Protein AF-A0A644X862-F1 (afdb_monomer_lite)

Secondary structure (DSSP, 8-state):
--HHHHHHHHS-HHHHHHHHHHTT-EEEEEE-GGGGT-HHHHHHHHHHHHHHHHTT-EEEEEE--HHHHHHHHHHTT----EETTEEPB-HHHHHHHHHHHHHHHHHHHHHHHHTT--EEEEESSGGG-EEEEEEEETTEEEEEEEEEEEE--HHHHHHHHTTPEEEEES--B-S--

Radius of gyration: 19.18 Å; chains: 1; bounding box: 36×29×63 Å

Structure (mmCIF, N/CA/C/O backbone):
data_AF-A0A644X862-F1
#
_entry.id   AF-A0A644X862-F1
#
loop_
_atom_site.group_PDB
_atom_site.id
_atom_site.type_symbol
_atom_site.label_atom_id
_atom_site.label_alt_id
_atom_site.label_comp_id
_atom_site.label_asym_id
_atom_site.label_entity_id
_atom_site.label_seq_id
_atom_site.pdbx_PDB_ins_code
_atom_site.Cartn_x
_atom_site.Cartn_y
_atom_site.Cartn_z
_atom_site.occupancy
_atom_site.B_iso_or_equiv
_atom_site.auth_seq_id
_atom_site.auth_comp_id
_atom_site.auth_asym_id
_atom_site.auth_atom_id
_atom_site.pdbx_PDB_model_num
ATOM 1 N N . MET A 1 1 ? -17.108 1.855 41.229 1.00 52.59 1 MET A N 1
ATOM 2 C CA . MET A 1 1 ? -16.069 2.720 40.635 1.00 52.59 1 MET A CA 1
ATOM 3 C C . MET A 1 1 ? -16.439 2.876 39.173 1.00 52.59 1 MET A C 1
ATOM 5 O O . MET A 1 1 ? -16.483 1.868 38.479 1.00 52.59 1 MET A O 1
ATOM 9 N N . GLU A 1 2 ? -16.866 4.067 38.755 1.00 59.41 2 GLU A N 1
ATOM 10 C CA . GLU A 1 2 ? -17.296 4.316 37.372 1.00 59.41 2 GLU A CA 1
ATOM 11 C C . GLU A 1 2 ? -16.122 4.103 36.409 1.00 59.41 2 GLU A C 1
ATOM 13 O O . GLU A 1 2 ? -14.985 4.449 36.725 1.00 59.41 2 GLU A O 1
ATOM 18 N N . ILE A 1 3 ? -16.388 3.515 35.242 1.00 59.09 3 ILE A N 1
ATOM 19 C CA . ILE A 1 3 ? -15.379 3.180 34.220 1.00 59.09 3 ILE A CA 1
ATOM 20 C C . ILE A 1 3 ? -14.524 4.406 33.845 1.00 59.09 3 ILE A C 1
ATOM 22 O O . ILE A 1 3 ? -13.320 4.280 33.632 1.00 59.09 3 ILE A O 1
ATOM 26 N N . GLU A 1 4 ? -15.109 5.606 33.866 1.00 57.56 4 GLU A N 1
ATOM 27 C CA . GLU A 1 4 ? -14.401 6.870 33.629 1.00 57.56 4 GLU A CA 1
ATOM 28 C C . GLU A 1 4 ? -13.305 7.163 34.665 1.00 57.56 4 GLU A C 1
ATOM 30 O O . GLU A 1 4 ? -12.238 7.665 34.312 1.00 57.56 4 GLU A O 1
ATOM 35 N N . SER A 1 5 ? -13.514 6.797 35.933 1.00 54.78 5 SER A N 1
ATOM 36 C CA . SER A 1 5 ? -12.516 6.974 36.996 1.00 54.78 5 SER A CA 1
ATOM 37 C C . SER A 1 5 ? -11.288 6.086 36.788 1.00 54.78 5 SER A C 1
ATOM 39 O O . SER A 1 5 ? -10.184 6.498 37.136 1.00 54.78 5 SER A O 1
ATOM 41 N N . LEU A 1 6 ? -11.471 4.884 36.236 1.00 59.69 6 LEU A N 1
ATOM 42 C CA . LEU A 1 6 ? -10.377 3.958 35.926 1.00 59.69 6 LEU A CA 1
ATOM 43 C C . LEU A 1 6 ? -9.596 4.414 34.687 1.00 59.69 6 LEU A C 1
ATOM 45 O O . LEU A 1 6 ? -8.369 4.366 34.677 1.00 59.69 6 LEU A O 1
ATOM 49 N N . ILE A 1 7 ? -10.303 4.911 33.670 1.00 61.19 7 ILE A N 1
ATOM 50 C CA . ILE A 1 7 ? -9.710 5.440 32.435 1.00 61.19 7 ILE A CA 1
ATOM 51 C C . ILE A 1 7 ? -8.847 6.680 32.723 1.00 61.19 7 ILE A C 1
ATOM 53 O O . ILE A 1 7 ? -7.714 6.757 32.249 1.00 61.19 7 ILE A O 1
ATOM 57 N N . ASN A 1 8 ? -9.334 7.601 33.560 1.00 59.03 8 ASN A N 1
ATOM 58 C CA . ASN A 1 8 ? -8.594 8.808 33.951 1.00 59.03 8 ASN A CA 1
ATOM 59 C C . ASN A 1 8 ? -7.368 8.525 34.840 1.00 59.03 8 ASN A C 1
ATOM 61 O O . ASN A 1 8 ? -6.465 9.352 34.904 1.00 59.03 8 ASN A O 1
ATOM 65 N N . GLN A 1 9 ? -7.322 7.384 35.537 1.00 65.56 9 GLN A N 1
ATOM 66 C CA . GLN A 1 9 ? -6.134 6.963 36.294 1.00 65.56 9 GLN A CA 1
ATOM 67 C C . GLN A 1 9 ? -5.075 6.284 35.415 1.00 65.56 9 GLN A C 1
ATOM 69 O O . GLN A 1 9 ? -3.903 6.277 35.784 1.00 65.56 9 GLN A O 1
ATOM 74 N N . ALA A 1 10 ? -5.473 5.704 34.280 1.00 73.19 10 ALA A N 1
ATOM 75 C CA . ALA A 1 10 ? -4.595 4.915 33.418 1.00 73.19 10 ALA A CA 1
ATOM 76 C C . ALA A 1 10 ? -3.972 5.709 32.255 1.00 73.19 10 ALA A C 1
ATOM 78 O O . ALA A 1 10 ? -2.943 5.288 31.732 1.00 73.19 10 ALA A O 1
ATOM 79 N N . MET A 1 11 ? -4.571 6.834 31.849 1.00 76.44 11 MET A N 1
ATOM 80 C CA . MET A 1 11 ? -4.105 7.661 30.729 1.00 76.44 11 MET A CA 1
ATOM 81 C C . MET A 1 11 ? -3.933 9.123 31.132 1.00 76.44 11 MET A C 1
ATOM 83 O O . MET A 1 11 ? -4.691 9.663 31.942 1.00 76.44 11 MET A O 1
ATOM 87 N N . LYS A 1 12 ? -2.944 9.786 30.531 1.00 85.19 12 LYS A N 1
ATOM 88 C CA . LYS A 1 12 ? -2.707 11.217 30.740 1.00 85.19 12 LYS A CA 1
ATOM 89 C C . LYS A 1 12 ? -3.850 12.034 30.116 1.00 85.19 12 LYS A C 1
ATOM 91 O O . LYS A 1 12 ? -4.379 11.645 29.074 1.00 85.19 12 LYS A O 1
ATOM 96 N N . PRO A 1 13 ? -4.200 13.209 30.676 1.00 83.81 13 PRO A N 1
ATOM 97 C CA . PRO A 1 13 ? -5.245 14.072 30.115 1.00 83.81 13 PRO A CA 1
ATOM 98 C C . PRO A 1 13 ? -5.043 14.412 28.630 1.00 83.81 13 PRO A C 1
ATOM 100 O O . PRO A 1 13 ? -6.004 14.464 27.868 1.00 83.81 13 PRO A O 1
ATOM 103 N N . GLU A 1 14 ? -3.788 14.591 28.214 1.00 82.75 14 GLU A N 1
ATOM 104 C CA . GLU A 1 14 ? -3.389 14.864 26.827 1.00 82.75 14 GLU A CA 1
ATOM 105 C C . GLU A 1 14 ? -3.722 13.694 25.881 1.00 82.75 14 GLU A C 1
ATOM 107 O O . GLU A 1 14 ? -4.211 13.910 24.774 1.00 82.75 14 GLU A O 1
ATOM 112 N N . GLU A 1 15 ? -3.533 12.450 26.333 1.00 82.56 15 GLU A N 1
ATOM 113 C CA . GLU A 1 15 ? -3.845 11.231 25.571 1.00 82.56 15 GLU A CA 1
ATOM 114 C C . GLU 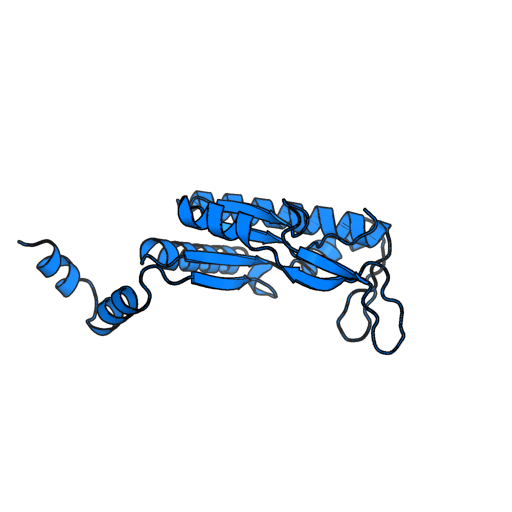A 1 15 ? -5.363 11.062 25.418 1.00 82.56 15 GLU A C 1
ATOM 116 O O . GLU A 1 15 ? -5.857 10.764 24.329 1.00 82.56 15 GLU A O 1
ATOM 121 N N . LEU A 1 16 ? -6.126 11.336 26.485 1.00 82.00 16 LEU A N 1
ATOM 122 C CA . LEU A 1 16 ? -7.591 11.339 26.432 1.00 82.00 16 LEU A CA 1
ATOM 123 C C . LEU A 1 16 ? -8.128 12.389 25.458 1.00 82.00 16 LEU A C 1
ATOM 125 O O . LEU A 1 16 ? -9.084 12.127 24.724 1.00 82.00 16 LEU A O 1
ATOM 129 N N . GLN A 1 17 ? -7.535 13.584 25.475 1.00 86.50 17 GLN A N 1
ATOM 130 C CA . GLN A 1 17 ? -7.926 14.670 24.586 1.00 86.50 17 GLN A CA 1
ATOM 131 C C . GLN A 1 17 ? -7.640 14.308 23.127 1.00 86.50 17 GLN A C 1
ATOM 133 O O . GLN A 1 17 ? -8.514 14.495 22.281 1.00 86.50 17 GLN A O 1
ATOM 138 N N . PHE A 1 18 ? -6.474 13.717 22.850 1.00 84.56 18 PHE A N 1
ATOM 139 C CA . PHE A 1 18 ? -6.129 13.214 21.522 1.00 84.56 18 PHE A CA 1
ATOM 140 C C . PHE A 1 18 ? -7.147 12.177 21.027 1.00 84.56 18 PHE A C 1
ATOM 142 O O . PHE A 1 18 ? -7.688 12.315 19.931 1.00 84.56 18 PHE A O 1
ATOM 149 N N . ILE A 1 19 ? -7.475 11.168 21.843 1.00 84.94 19 ILE A N 1
ATOM 150 C CA . ILE A 1 19 ? -8.454 10.134 21.465 1.00 84.94 19 ILE A CA 1
ATOM 151 C C . ILE A 1 19 ? -9.808 10.766 21.120 1.00 84.94 19 ILE A C 1
ATOM 153 O O . ILE A 1 19 ? -10.399 10.422 20.099 1.00 84.94 19 ILE A O 1
ATOM 157 N N . LYS A 1 20 ? -10.285 11.721 21.929 1.00 85.94 20 LYS A N 1
ATOM 158 C CA . LYS A 1 20 ? -11.552 12.426 21.672 1.00 85.94 20 LYS A CA 1
ATOM 159 C C . LYS A 1 20 ? -11.512 13.257 20.389 1.00 85.94 20 LYS A C 1
ATOM 161 O O . LYS A 1 20 ? -12.480 13.249 19.634 1.00 85.94 20 LYS A O 1
ATOM 166 N N . GLU A 1 21 ? -10.415 13.966 20.137 1.00 91.00 21 GLU A N 1
ATOM 167 C CA . GLU A 1 21 ? -10.253 14.824 18.957 1.00 91.00 21 GLU A CA 1
ATOM 168 C C . GLU A 1 21 ? -10.230 14.016 17.651 1.00 91.00 21 GLU A C 1
ATOM 170 O O . GLU A 1 21 ? -10.852 14.406 16.655 1.00 91.00 21 GLU A O 1
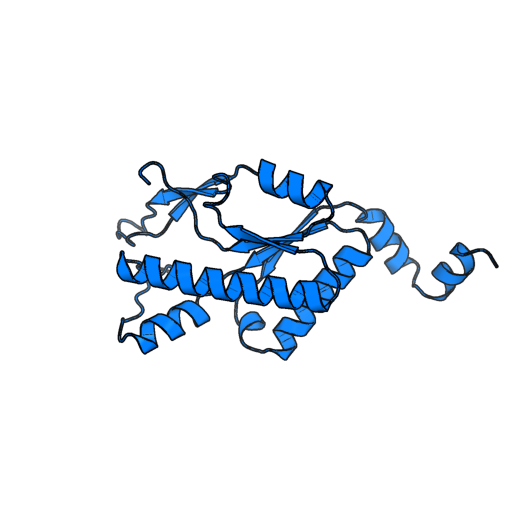ATOM 175 N N . TYR A 1 22 ? -9.544 12.870 17.663 1.00 91.19 22 TYR A N 1
ATOM 176 C CA . TYR A 1 22 ? -9.326 12.049 16.471 1.00 91.19 22 TYR A CA 1
ATOM 177 C C . TYR A 1 22 ? -10.296 10.874 16.331 1.00 91.19 22 TYR A C 1
ATOM 179 O O . TYR A 1 22 ? -10.232 10.138 15.343 1.00 91.19 22 TYR A O 1
ATOM 187 N N . GLN A 1 23 ? -11.248 10.723 17.251 1.00 91.44 23 GLN A N 1
ATOM 188 C CA . GLN A 1 23 ? -12.261 9.680 17.168 1.00 91.44 23 GLN A CA 1
ATOM 189 C C . GLN A 1 23 ? -12.994 9.727 15.816 1.00 91.44 23 GLN A C 1
ATOM 191 O O . GLN A 1 23 ? -13.438 10.779 15.349 1.00 91.44 23 GLN A O 1
ATOM 196 N N . ASN A 1 24 ? -13.127 8.568 15.170 1.00 93.25 24 ASN A N 1
ATOM 197 C CA . ASN A 1 24 ? -13.724 8.372 13.846 1.00 93.25 24 ASN A CA 1
ATOM 198 C C . ASN A 1 24 ? -13.030 9.095 12.677 1.00 93.25 24 ASN A C 1
ATOM 200 O O . ASN A 1 24 ? -13.526 9.013 11.548 1.00 93.25 24 ASN A O 1
ATOM 204 N N . LYS A 1 25 ? -11.896 9.776 12.893 1.00 96.94 25 LYS A N 1
ATOM 205 C CA . LYS A 1 25 ? -11.134 10.410 11.810 1.00 96.94 25 LYS A CA 1
ATOM 206 C C . LYS A 1 25 ? -10.425 9.355 10.965 1.00 96.94 25 LYS A C 1
ATOM 208 O O . LYS A 1 25 ? -9.920 8.354 11.474 1.00 96.94 25 LYS A O 1
ATOM 213 N N . ILE A 1 26 ? -10.384 9.600 9.659 1.00 98.06 26 ILE A N 1
ATOM 214 C CA . ILE A 1 26 ? -9.649 8.773 8.701 1.00 98.06 26 ILE A CA 1
ATOM 215 C C . ILE A 1 26 ? -8.187 9.214 8.690 1.00 98.06 26 ILE A C 1
ATOM 217 O O . ILE A 1 26 ? -7.903 10.407 8.601 1.00 98.06 26 ILE A O 1
ATOM 221 N N . VAL A 1 27 ? -7.272 8.246 8.738 1.00 97.31 27 VAL A N 1
ATOM 222 C CA . VAL A 1 27 ? -5.827 8.484 8.621 1.00 97.31 27 VAL A CA 1
ATOM 223 C C . VAL A 1 27 ? -5.278 7.615 7.501 1.00 97.31 27 VAL A C 1
ATOM 225 O O . VAL A 1 27 ? -5.382 6.393 7.555 1.00 97.31 27 VAL A O 1
ATOM 228 N N . VAL A 1 28 ? -4.683 8.236 6.483 1.00 97.75 28 VAL A N 1
ATOM 229 C CA . VAL A 1 28 ? -4.052 7.519 5.367 1.00 97.75 28 VAL A CA 1
ATOM 230 C C . VAL A 1 28 ? -2.551 7.428 5.617 1.00 97.75 28 VAL A C 1
ATOM 232 O O . VAL A 1 28 ? -1.852 8.439 5.626 1.00 97.75 28 VAL A O 1
ATOM 235 N N . VAL A 1 29 ? -2.045 6.211 5.802 1.00 96.88 29 VAL A N 1
ATOM 236 C CA . VAL A 1 29 ? -0.642 5.939 6.119 1.00 96.88 29 VAL A CA 1
ATOM 237 C C . VAL A 1 29 ? 0.068 5.392 4.888 1.00 96.88 29 VAL A C 1
ATOM 239 O O . VAL A 1 29 ? -0.185 4.268 4.447 1.00 96.88 29 VAL A O 1
ATOM 242 N N . LYS A 1 30 ? 1.010 6.165 4.337 1.00 95.44 30 LYS A N 1
ATOM 243 C CA . LYS A 1 30 ? 1.923 5.666 3.305 1.00 95.44 30 LYS A CA 1
ATOM 244 C C . LYS A 1 30 ? 3.016 4.825 3.961 1.00 95.44 30 LYS A C 1
ATOM 246 O O . LYS A 1 30 ? 4.029 5.347 4.413 1.00 95.44 30 LYS A O 1
ATOM 251 N N . TYR A 1 31 ? 2.851 3.510 3.945 1.00 92.94 31 TYR A N 1
ATOM 252 C CA . TYR A 1 31 ? 3.860 2.589 4.456 1.00 92.94 31 TYR A CA 1
ATOM 253 C C . TYR A 1 31 ? 4.885 2.256 3.357 1.00 92.94 31 TYR A C 1
ATOM 255 O O . TYR A 1 31 ? 4.516 1.948 2.220 1.00 92.94 31 TYR A O 1
ATOM 263 N N . GLY A 1 32 ? 6.188 2.370 3.622 1.00 88.00 32 GLY A N 1
ATOM 264 C CA . GLY A 1 32 ? 7.219 2.197 2.592 1.00 88.00 32 GLY A CA 1
ATOM 265 C C . GLY A 1 32 ? 8.655 2.272 3.109 1.00 88.00 32 GLY A C 1
ATOM 266 O O . GLY A 1 32 ? 8.896 2.479 4.292 1.00 88.00 32 GLY A O 1
ATOM 267 N N . GLY A 1 33 ? 9.619 2.138 2.195 1.00 81.00 33 GLY A N 1
ATOM 268 C CA . GLY A 1 33 ? 11.038 2.372 2.479 1.00 81.00 33 GLY A CA 1
ATOM 269 C C . GLY A 1 33 ? 11.722 1.258 3.278 1.00 81.00 33 GLY A C 1
ATOM 270 O O . GLY A 1 33 ? 11.399 0.078 3.140 1.00 81.00 33 GLY A O 1
ATOM 271 N N . SER A 1 34 ? 12.719 1.633 4.086 1.00 72.06 34 SER A N 1
ATOM 272 C CA . SER A 1 34 ? 13.470 0.717 4.961 1.00 72.06 34 SER A CA 1
ATOM 273 C C . SER A 1 34 ? 12.584 0.010 5.986 1.00 72.06 34 SER A C 1
ATOM 275 O O . SER A 1 34 ? 12.871 -1.133 6.337 1.00 72.06 34 SER A O 1
ATOM 277 N N . ALA A 1 35 ? 11.476 0.637 6.383 1.00 72.31 35 ALA A N 1
ATOM 278 C CA . ALA A 1 35 ? 10.538 0.096 7.358 1.00 72.31 35 ALA A CA 1
ATOM 279 C C . ALA A 1 35 ? 9.841 -1.201 6.907 1.00 72.31 35 ALA A C 1
ATOM 281 O O . ALA A 1 35 ? 9.260 -1.891 7.735 1.00 72.31 35 ALA A O 1
ATOM 282 N N . MET A 1 36 ? 9.900 -1.549 5.615 1.00 77.00 36 MET A N 1
ATOM 283 C CA . MET A 1 36 ? 9.339 -2.797 5.073 1.00 77.00 36 MET A CA 1
ATOM 284 C C . MET A 1 36 ? 10.300 -3.983 5.073 1.00 77.00 36 MET A C 1
ATOM 286 O O . MET A 1 36 ? 9.864 -5.106 4.838 1.00 77.00 36 MET A O 1
ATOM 290 N N . THR A 1 37 ? 11.599 -3.748 5.268 1.00 73.50 37 THR A N 1
ATOM 291 C CA . THR A 1 37 ? 12.619 -4.806 5.150 1.00 73.50 37 THR A CA 1
ATOM 292 C C . THR A 1 37 ? 13.051 -5.428 6.457 1.00 73.50 37 THR A C 1
ATOM 294 O O . THR A 1 37 ? 13.638 -6.503 6.435 1.00 73.50 37 THR A O 1
ATOM 297 N N . ASP A 1 38 ? 12.800 -4.748 7.565 1.00 82.81 38 ASP A N 1
ATOM 298 C CA . ASP A 1 38 ? 13.089 -5.263 8.892 1.00 82.81 38 ASP A CA 1
ATOM 299 C C . ASP A 1 38 ? 11.782 -5.784 9.493 1.00 82.81 38 ASP A C 1
ATOM 301 O O . ASP A 1 38 ? 10.805 -5.039 9.595 1.00 82.81 38 ASP A O 1
ATOM 305 N N . GLU A 1 39 ? 11.744 -7.068 9.847 1.00 84.50 39 GLU A N 1
ATOM 306 C CA . GLU A 1 39 ? 10.535 -7.700 10.384 1.00 84.50 39 GLU A CA 1
ATOM 307 C C . GLU A 1 39 ? 10.111 -7.108 11.736 1.00 84.50 39 GLU A C 1
ATOM 309 O O . GLU A 1 39 ? 8.914 -7.019 12.007 1.00 84.50 39 GLU A O 1
ATOM 314 N N . ASN A 1 40 ? 11.053 -6.629 12.558 1.00 87.25 40 ASN A N 1
ATOM 315 C CA . ASN A 1 40 ? 10.718 -5.959 13.814 1.00 87.25 40 ASN A CA 1
ATOM 316 C C . ASN A 1 40 ? 10.089 -4.592 13.538 1.00 87.25 40 ASN A C 1
ATOM 31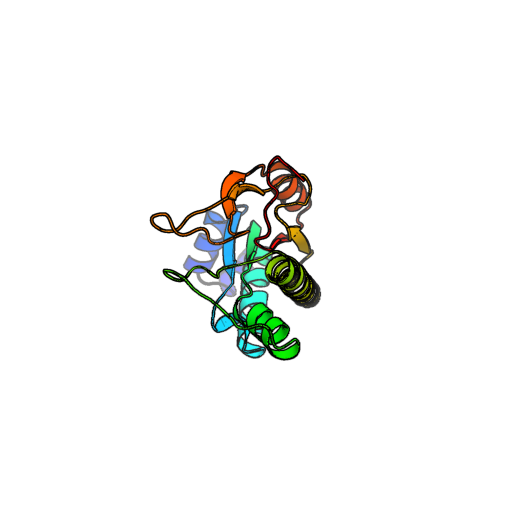8 O O . ASN A 1 40 ? 9.061 -4.261 14.125 1.00 87.25 40 ASN A O 1
ATOM 322 N N . ILE A 1 41 ? 10.648 -3.818 12.600 1.00 86.12 41 ILE A N 1
ATOM 323 C CA . ILE A 1 41 ? 10.057 -2.523 12.222 1.00 86.12 41 ILE A CA 1
ATOM 324 C C . ILE A 1 41 ? 8.671 -2.729 11.599 1.00 86.12 41 ILE A C 1
ATOM 326 O O . ILE A 1 41 ? 7.739 -1.997 11.927 1.00 86.12 41 ILE A O 1
ATOM 330 N N . LYS A 1 42 ? 8.506 -3.744 10.743 1.00 86.81 42 LYS A N 1
ATOM 331 C CA . LYS A 1 42 ? 7.208 -4.096 10.152 1.00 86.81 42 LYS A CA 1
ATOM 332 C C . LYS A 1 42 ? 6.177 -4.422 11.230 1.00 86.81 42 LYS A C 1
ATOM 334 O O . LYS A 1 42 ? 5.063 -3.903 11.176 1.00 86.81 42 LYS A O 1
ATOM 339 N N . LYS A 1 43 ? 6.559 -5.228 12.224 1.00 89.19 43 LYS A N 1
ATOM 340 C CA . LYS A 1 43 ? 5.701 -5.558 13.364 1.00 89.19 43 LYS A CA 1
ATOM 341 C C . LYS A 1 43 ? 5.300 -4.310 14.155 1.00 89.19 43 LYS A C 1
ATOM 343 O O . LYS A 1 43 ? 4.112 -4.135 14.398 1.00 89.19 43 LYS A O 1
ATOM 348 N N . ASN A 1 44 ? 6.251 -3.432 14.473 1.00 91.25 44 ASN A N 1
ATOM 349 C CA . ASN A 1 44 ? 5.981 -2.200 15.221 1.00 91.25 44 ASN A CA 1
ATOM 350 C C . ASN A 1 44 ? 4.998 -1.283 14.475 1.00 91.25 44 ASN A C 1
ATOM 352 O O . ASN A 1 44 ? 4.052 -0.784 15.068 1.00 91.25 44 ASN A O 1
ATOM 356 N N . VAL A 1 45 ? 5.158 -1.122 13.156 1.00 90.75 45 VAL A N 1
ATOM 357 C CA . VAL A 1 45 ? 4.235 -0.299 12.354 1.00 90.75 45 VAL A CA 1
ATOM 358 C C . VAL A 1 45 ? 2.814 -0.869 12.362 1.00 90.75 45 VAL A C 1
ATOM 360 O O . VAL A 1 45 ? 1.846 -0.116 12.435 1.00 90.75 45 VAL A O 1
ATOM 363 N N . VAL A 1 46 ? 2.663 -2.192 12.274 1.00 91.56 46 VAL A N 1
ATOM 364 C CA . VAL A 1 46 ? 1.339 -2.835 12.345 1.00 91.56 46 VAL A CA 1
ATOM 365 C C . VAL A 1 46 ? 0.745 -2.716 13.748 1.00 91.56 46 VAL A C 1
ATOM 367 O O . VAL A 1 46 ? -0.450 -2.456 13.878 1.00 91.56 46 VAL A O 1
ATOM 370 N N . GLU A 1 47 ? 1.564 -2.829 14.790 1.00 94.00 47 GLU A N 1
ATOM 371 C CA . GLU A 1 47 ? 1.135 -2.586 16.166 1.00 94.00 47 GLU A CA 1
ATOM 372 C C . GLU A 1 47 ? 0.614 -1.151 16.348 1.00 94.00 47 GLU A C 1
ATOM 374 O O . GLU A 1 47 ? -0.493 -0.971 16.858 1.00 94.00 47 GLU A O 1
ATOM 379 N N . ASP A 1 48 ? 1.317 -0.146 15.819 1.00 94.06 48 ASP A N 1
ATOM 380 C CA . ASP A 1 48 ? 0.871 1.252 15.832 1.00 94.06 48 ASP A CA 1
ATOM 381 C C . ASP A 1 48 ? -0.459 1.439 15.080 1.00 94.06 48 ASP A C 1
ATOM 383 O O . ASP A 1 48 ? -1.380 2.094 15.573 1.00 94.06 48 ASP A O 1
ATOM 387 N N . LEU A 1 49 ? -0.615 0.819 13.904 1.00 95.19 49 LEU A N 1
ATOM 388 C CA . LEU A 1 49 ? -1.873 0.849 13.145 1.00 95.19 49 LEU A CA 1
ATOM 389 C C . LEU A 1 49 ? -3.029 0.203 13.923 1.00 95.19 49 LEU A C 1
ATOM 391 O O . LEU A 1 49 ? -4.156 0.712 13.900 1.00 95.19 49 LEU A O 1
ATOM 395 N N . ALA A 1 50 ? -2.758 -0.892 14.635 1.00 94.25 50 ALA A N 1
ATOM 396 C CA . ALA A 1 50 ? -3.730 -1.542 15.503 1.00 94.25 50 ALA A CA 1
ATOM 397 C C . ALA A 1 50 ? -4.103 -0.666 16.705 1.00 94.25 50 ALA A C 1
ATOM 399 O O . ALA A 1 50 ? -5.274 -0.626 17.087 1.00 94.25 50 ALA A O 1
ATOM 400 N N . LEU A 1 51 ? -3.147 0.070 17.276 1.00 93.00 51 LEU A N 1
ATOM 401 C CA . LEU A 1 51 ? -3.406 1.036 18.344 1.00 93.00 51 LEU A CA 1
ATOM 402 C C . LEU A 1 51 ? -4.280 2.195 17.853 1.00 93.00 51 LEU A C 1
ATOM 404 O O . LEU A 1 51 ? -5.273 2.505 18.508 1.00 93.00 51 LEU A O 1
ATOM 408 N N . LEU A 1 52 ? -3.997 2.766 16.676 1.00 93.44 52 LEU A N 1
ATOM 409 C CA . LEU A 1 52 ? -4.841 3.808 16.072 1.00 93.44 52 LEU A CA 1
ATOM 410 C C . LEU A 1 52 ? -6.281 3.319 15.876 1.00 93.44 52 LEU A C 1
ATOM 412 O O . LEU A 1 52 ? -7.234 4.016 16.224 1.00 93.44 52 LEU A O 1
ATOM 416 N N . LYS A 1 53 ? -6.443 2.094 15.364 1.00 94.00 53 LYS A N 1
ATOM 417 C CA . LYS A 1 53 ? -7.757 1.466 15.199 1.00 94.00 53 LYS A CA 1
ATOM 418 C C . LYS A 1 53 ? -8.485 1.307 16.538 1.00 94.00 53 LYS A C 1
ATOM 420 O O . LYS A 1 53 ? -9.649 1.684 16.646 1.00 94.00 53 LYS A O 1
ATOM 425 N N . LYS A 1 54 ? -7.802 0.794 17.569 1.00 90.50 54 LYS A N 1
ATOM 426 C CA . LYS A 1 54 ? -8.356 0.624 18.928 1.00 90.50 54 LYS A CA 1
ATOM 427 C C . LYS A 1 54 ? -8.694 1.957 19.600 1.00 90.50 54 LYS A C 1
ATOM 429 O O . LYS A 1 54 ? -9.659 2.019 20.354 1.00 90.50 54 LYS A O 1
ATOM 434 N N . ALA A 1 55 ? -7.954 3.018 19.287 1.00 90.25 55 ALA A N 1
ATOM 435 C CA . ALA A 1 55 ? -8.238 4.386 19.715 1.00 90.25 55 ALA A CA 1
ATOM 436 C C . ALA A 1 55 ? -9.437 5.022 18.976 1.00 90.25 55 ALA A C 1
ATOM 438 O O . ALA A 1 55 ? -9.798 6.163 19.250 1.00 90.25 55 ALA A O 1
ATOM 439 N N . GLY A 1 56 ? -10.076 4.299 18.049 1.00 91.56 56 GLY A N 1
ATOM 440 C CA . GLY A 1 56 ? -11.269 4.750 17.335 1.00 91.56 56 GLY A CA 1
ATOM 441 C C . GLY A 1 56 ? -10.985 5.512 16.042 1.00 91.56 56 GLY A C 1
ATOM 442 O O . GLY A 1 56 ? -11.920 6.054 15.451 1.00 91.56 56 GLY A O 1
ATOM 443 N N . LEU A 1 57 ? -9.731 5.563 15.580 1.00 96.25 57 LEU A N 1
ATOM 444 C CA . LEU A 1 57 ? -9.398 6.099 14.262 1.00 96.25 57 LEU A CA 1
ATOM 445 C C . LEU A 1 57 ? -9.686 5.061 13.169 1.00 96.25 57 LEU A C 1
ATOM 447 O O . LEU A 1 57 ? -9.808 3.857 13.408 1.00 96.25 57 LEU A O 1
ATOM 451 N N . LYS A 1 58 ? -9.765 5.540 11.928 1.00 97.69 58 LYS A N 1
ATOM 452 C CA . LYS A 1 58 ? -10.036 4.738 10.732 1.00 97.69 58 LYS A CA 1
ATOM 453 C C . LYS A 1 58 ? -8.802 4.719 9.821 1.00 97.69 58 LYS A C 1
ATOM 455 O O . LYS A 1 58 ? -8.738 5.510 8.876 1.00 97.69 58 LYS A O 1
ATOM 460 N N . PRO A 1 59 ? -7.790 3.879 10.112 1.00 97.75 59 PRO A N 1
ATOM 461 C CA . PRO A 1 59 ? -6.585 3.825 9.300 1.00 97.75 59 PRO A CA 1
ATOM 462 C C . PRO A 1 59 ? -6.866 3.211 7.922 1.00 97.75 59 PRO A C 1
ATOM 464 O O . PRO A 1 59 ? -7.593 2.223 7.803 1.00 97.75 59 PRO A O 1
ATOM 467 N N . ILE A 1 60 ? -6.235 3.784 6.900 1.00 98.56 60 ILE A N 1
ATOM 468 C CA . ILE A 1 60 ? -6.056 3.227 5.556 1.00 98.56 60 ILE A CA 1
ATOM 469 C C . ILE A 1 60 ? -4.550 3.108 5.330 1.00 98.56 60 ILE A C 1
ATOM 471 O O . ILE A 1 60 ? -3.815 4.068 5.559 1.00 98.56 60 ILE A O 1
ATOM 475 N N . VAL A 1 61 ? -4.079 1.965 4.842 1.00 98.12 61 VAL A N 1
ATOM 476 C CA . VAL A 1 61 ? -2.652 1.746 4.571 1.00 98.12 61 VAL A CA 1
ATOM 477 C C . VAL A 1 61 ? -2.416 1.756 3.067 1.00 98.12 61 VAL A C 1
ATOM 479 O O . VAL A 1 61 ? -3.038 0.990 2.347 1.00 98.12 61 VAL A O 1
ATOM 482 N N . VAL A 1 62 ? -1.483 2.575 2.580 1.00 97.94 62 VAL A N 1
ATOM 483 C CA . VAL A 1 62 ? -1.026 2.559 1.180 1.00 97.94 62 VAL A CA 1
ATOM 484 C C . VAL A 1 62 ? 0.432 2.128 1.149 1.00 97.94 62 VAL A C 1
ATOM 486 O O . VAL A 1 62 ? 1.330 2.872 1.558 1.00 97.94 62 VAL A O 1
ATOM 489 N N . HIS A 1 63 ? 0.711 0.930 0.651 1.00 96.31 63 HIS A N 1
ATOM 490 C CA . HIS A 1 63 ? 2.060 0.374 0.712 1.00 96.31 63 HIS A CA 1
ATOM 491 C C . HIS A 1 63 ? 2.843 0.593 -0.594 1.00 96.31 63 HIS A C 1
ATOM 493 O O . HIS A 1 63 ? 2.293 0.935 -1.633 1.00 96.31 63 HIS A O 1
ATOM 499 N N . GLY A 1 64 ? 4.173 0.554 -0.524 1.00 92.75 64 GLY A N 1
ATOM 500 C CA . GLY A 1 64 ? 5.046 0.429 -1.695 1.00 92.75 64 GLY A CA 1
ATOM 501 C C . GLY A 1 64 ? 5.583 -0.996 -1.786 1.00 92.75 64 GLY A C 1
ATOM 502 O O . GLY A 1 64 ? 5.056 -1.895 -1.145 1.00 92.75 64 GLY A O 1
ATOM 503 N N . GLY A 1 65 ? 6.665 -1.204 -2.528 1.00 92.44 65 GLY A N 1
ATOM 504 C CA . GLY A 1 65 ? 7.326 -2.513 -2.552 1.00 92.44 65 GLY A CA 1
ATOM 505 C C . GLY A 1 65 ? 8.591 -2.566 -3.393 1.00 92.44 65 GLY A C 1
ATOM 506 O O . GLY A 1 65 ? 8.978 -3.641 -3.827 1.00 92.44 65 GLY A O 1
ATOM 507 N N . GLY A 1 66 ? 9.252 -1.426 -3.637 1.00 92.31 66 GLY A N 1
ATOM 508 C CA . GLY A 1 66 ? 10.374 -1.340 -4.580 1.00 92.31 66 GLY A CA 1
ATOM 509 C C . GLY A 1 66 ? 11.482 -2.369 -4.331 1.00 92.31 66 GLY A C 1
ATOM 510 O O . GLY A 1 66 ? 11.994 -2.945 -5.285 1.00 92.31 66 GLY A O 1
ATOM 511 N N . LYS A 1 67 ? 11.798 -2.658 -3.062 1.00 90.69 67 LYS A N 1
ATOM 512 C CA . LYS A 1 67 ? 12.787 -3.681 -2.692 1.00 90.69 67 LYS A CA 1
ATOM 513 C C . LYS A 1 67 ? 12.316 -5.113 -2.986 1.00 90.69 67 LYS A C 1
ATOM 515 O O . LYS A 1 67 ? 13.118 -5.90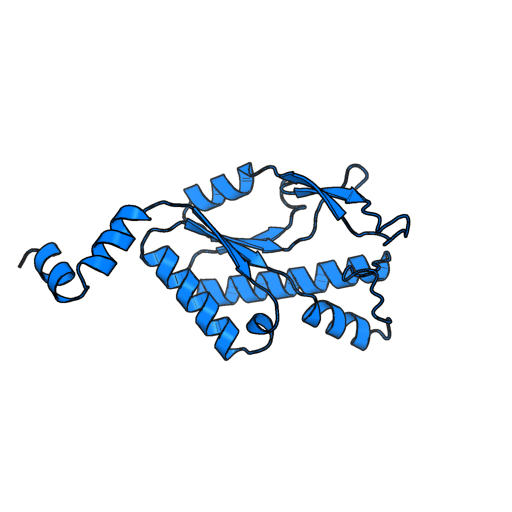9 -3.463 1.00 90.69 67 LYS A O 1
ATOM 520 N N . GLU A 1 68 ? 11.042 -5.430 -2.750 1.00 91.88 68 GLU A N 1
ATOM 521 C CA . GLU A 1 68 ? 10.480 -6.755 -3.066 1.00 91.88 68 GLU A CA 1
ATOM 522 C C . GLU A 1 68 ? 10.398 -6.953 -4.588 1.00 91.88 68 GLU A C 1
ATOM 524 O O . GLU A 1 68 ? 10.781 -8.006 -5.087 1.00 91.88 68 GLU A O 1
ATOM 529 N N . ILE A 1 69 ? 10.029 -5.909 -5.341 1.00 94.81 69 ILE A N 1
ATOM 530 C CA . ILE A 1 69 ? 10.065 -5.921 -6.813 1.00 94.81 69 ILE A CA 1
ATOM 531 C C . ILE A 1 69 ? 11.497 -6.184 -7.309 1.00 94.81 69 ILE A C 1
ATOM 533 O O . ILE A 1 69 ? 11.715 -7.103 -8.094 1.00 94.81 69 ILE A O 1
ATOM 537 N N . ASN A 1 70 ? 12.493 -5.441 -6.803 1.00 93.62 70 ASN A N 1
ATOM 538 C CA . ASN A 1 70 ? 13.900 -5.627 -7.186 1.00 93.62 70 ASN A CA 1
ATOM 539 C C . ASN A 1 70 ? 14.392 -7.058 -6.921 1.00 93.62 70 ASN A C 1
ATOM 541 O O . ASN A 1 70 ? 15.138 -7.611 -7.727 1.00 93.62 70 ASN A O 1
ATOM 545 N N . LYS A 1 71 ? 13.980 -7.654 -5.795 1.00 93.31 71 LYS A N 1
ATOM 546 C CA . LYS A 1 71 ? 14.329 -9.029 -5.420 1.00 93.31 71 LYS A CA 1
ATOM 547 C C . LYS A 1 71 ? 13.779 -10.044 -6.422 1.00 93.31 71 LYS A C 1
ATOM 549 O O . LYS A 1 71 ? 14.500 -10.969 -6.786 1.00 93.31 71 LYS A O 1
ATOM 554 N N . TRP A 1 72 ? 12.536 -9.881 -6.875 1.00 95.38 72 TRP A N 1
ATOM 555 C CA . TRP A 1 72 ? 11.944 -10.769 -7.880 1.00 95.38 72 TRP A CA 1
ATOM 556 C C . TRP A 1 72 ? 12.553 -10.579 -9.269 1.00 95.38 72 TRP A C 1
ATOM 558 O O . TRP A 1 72 ? 12.924 -11.571 -9.890 1.00 95.38 72 TRP A O 1
ATOM 568 N N . LEU A 1 73 ? 12.759 -9.334 -9.709 1.00 95.31 73 LEU A N 1
ATOM 569 C CA . LEU A 1 73 ? 13.432 -9.044 -10.982 1.00 95.31 73 LEU A CA 1
ATOM 570 C C . LEU A 1 73 ? 14.845 -9.643 -11.017 1.00 95.31 73 LEU A C 1
ATOM 572 O O . LEU A 1 73 ? 15.200 -10.343 -11.961 1.00 95.31 73 LEU A O 1
ATOM 576 N N . SER A 1 74 ? 15.619 -9.468 -9.939 1.00 95.00 74 SER A N 1
ATOM 577 C CA . SER A 1 74 ? 16.972 -10.026 -9.831 1.00 95.00 74 SER A CA 1
ATOM 578 C C . SER A 1 74 ? 16.992 -11.557 -9.875 1.00 95.00 74 SER A C 1
ATOM 580 O O . SER A 1 74 ? 17.884 -12.123 -10.502 1.00 95.00 74 SER A O 1
ATOM 582 N N . ARG A 1 75 ? 16.011 -12.234 -9.260 1.00 94.94 75 ARG A N 1
ATOM 583 C CA . ARG A 1 75 ? 15.881 -13.703 -9.328 1.00 94.94 75 ARG A CA 1
ATOM 584 C C . ARG A 1 75 ? 15.628 -14.215 -10.744 1.00 94.94 75 ARG A C 1
ATOM 586 O O . ARG A 1 75 ? 15.991 -15.347 -11.039 1.00 94.94 75 ARG A O 1
ATOM 593 N N . LEU A 1 76 ? 15.009 -13.392 -11.584 1.00 94.50 76 LEU A N 1
ATOM 594 C CA . LEU A 1 76 ? 14.684 -13.706 -12.974 1.00 94.50 76 LEU A CA 1
ATOM 595 C C . LEU A 1 76 ? 15.721 -13.149 -13.964 1.00 94.50 76 LEU A C 1
ATOM 597 O O . LEU A 1 76 ? 15.536 -13.270 -15.169 1.00 94.50 76 LEU A O 1
ATOM 601 N N . GLY A 1 77 ? 16.813 -12.551 -13.472 1.00 94.00 77 GLY A N 1
ATOM 602 C CA . GLY A 1 77 ? 17.865 -11.981 -14.315 1.00 94.00 77 GLY A CA 1
ATOM 603 C C . GLY A 1 77 ? 17.461 -10.702 -15.056 1.00 94.00 77 GLY A C 1
ATOM 604 O O . GLY A 1 77 ? 18.122 -10.334 -16.023 1.00 94.00 77 GLY A O 1
ATOM 605 N N . ILE A 1 78 ? 16.397 -10.019 -14.619 1.00 93.06 78 ILE A N 1
ATOM 606 C CA . ILE A 1 78 ? 15.914 -8.777 -15.233 1.00 93.06 78 ILE A CA 1
ATOM 607 C C . ILE A 1 78 ? 16.578 -7.578 -14.549 1.00 93.06 78 ILE A C 1
ATOM 609 O O . ILE A 1 78 ? 16.558 -7.437 -13.322 1.00 93.06 78 ILE A O 1
ATOM 613 N N . GLU A 1 79 ? 17.181 -6.702 -15.353 1.00 90.94 79 GLU A N 1
ATOM 614 C CA . GLU A 1 79 ? 17.877 -5.509 -14.874 1.00 90.94 79 GLU A CA 1
ATOM 615 C C . GLU A 1 79 ? 16.895 -4.443 -14.363 1.00 90.94 79 GLU A C 1
ATOM 617 O O . GLU A 1 79 ? 15.903 -4.108 -15.007 1.00 90.94 79 GLU A O 1
ATOM 622 N N . ASN A 1 80 ? 17.202 -3.852 -13.206 1.00 90.69 80 ASN A N 1
ATOM 623 C CA . ASN A 1 80 ? 16.421 -2.748 -12.658 1.00 90.69 80 ASN A CA 1
ATOM 624 C C . ASN A 1 80 ? 16.843 -1.419 -13.299 1.00 90.69 80 ASN A C 1
ATOM 626 O O . ASN A 1 80 ? 17.950 -0.946 -13.047 1.00 90.69 80 ASN A O 1
ATOM 630 N N . LYS A 1 81 ? 15.944 -0.774 -14.047 1.00 92.44 81 LYS A N 1
ATOM 631 C CA . LYS A 1 81 ? 16.192 0.537 -14.670 1.00 92.44 81 LYS A CA 1
ATOM 632 C C . LYS A 1 81 ? 15.355 1.633 -14.019 1.00 92.44 81 LYS A C 1
ATOM 634 O O . LYS A 1 81 ? 14.176 1.433 -13.724 1.00 92.44 81 LYS A O 1
ATOM 639 N N . PHE A 1 82 ? 15.960 2.801 -13.810 1.00 93.94 82 PHE A N 1
ATOM 640 C CA . PHE A 1 82 ? 15.303 3.968 -13.224 1.00 93.94 82 PHE A CA 1
ATOM 641 C C . PHE A 1 82 ? 15.650 5.245 -13.991 1.00 93.94 82 PHE A C 1
ATOM 643 O O . PHE A 1 82 ? 16.794 5.431 -14.398 1.00 93.94 82 PHE A O 1
ATOM 650 N N . VAL A 1 83 ? 14.673 6.141 -14.122 1.00 93.44 83 VAL A N 1
ATOM 651 C CA . VAL A 1 83 ? 14.817 7.495 -14.674 1.00 93.44 83 VAL A CA 1
ATOM 652 C C . VAL A 1 83 ? 14.158 8.459 -13.693 1.00 93.44 83 VAL A C 1
ATOM 654 O O . VAL A 1 83 ? 12.997 8.272 -13.332 1.00 93.44 83 VAL A O 1
ATOM 657 N N . ASN A 1 84 ? 14.906 9.451 -13.203 1.00 90.19 84 ASN A N 1
ATOM 658 C CA . ASN A 1 84 ? 14.424 10.452 -12.238 1.00 90.19 84 ASN A CA 1
ATOM 659 C C . ASN A 1 84 ? 13.700 9.847 -11.014 1.00 90.19 84 ASN A C 1
ATOM 661 O O . ASN A 1 84 ? 12.685 10.355 -10.541 1.00 90.19 84 ASN A O 1
ATOM 665 N N . GLY A 1 85 ? 14.205 8.715 -10.511 1.00 89.00 85 GLY A N 1
ATOM 666 C CA . GLY A 1 85 ? 13.630 8.002 -9.364 1.00 89.00 85 GLY A CA 1
ATOM 667 C C . GLY A 1 85 ? 12.395 7.142 -9.673 1.00 89.00 85 GLY A C 1
ATOM 668 O O . GLY A 1 85 ? 11.905 6.453 -8.778 1.00 89.00 85 GLY A O 1
ATOM 669 N N . LEU A 1 86 ? 11.911 7.122 -10.918 1.00 91.69 86 LEU A N 1
ATOM 670 C CA . LEU A 1 86 ? 10.825 6.255 -11.380 1.00 91.69 86 LEU A CA 1
ATOM 671 C C . LEU A 1 86 ? 11.392 5.013 -12.064 1.00 91.69 86 LEU A C 1
ATOM 673 O O . LEU A 1 86 ? 12.344 5.102 -12.834 1.00 91.69 86 LEU A O 1
ATOM 677 N N . ARG A 1 87 ? 10.807 3.846 -11.787 1.00 92.94 87 ARG A N 1
ATOM 678 C CA . ARG A 1 87 ? 11.203 2.589 -12.430 1.00 92.94 87 ARG A CA 1
ATOM 679 C C . ARG A 1 87 ? 10.737 2.585 -13.882 1.00 92.94 87 ARG A C 1
ATOM 681 O O . ARG A 1 87 ? 9.541 2.716 -14.122 1.00 92.94 87 ARG A O 1
ATOM 688 N N . VAL A 1 88 ? 11.643 2.335 -14.818 1.00 95.44 88 VAL A N 1
ATOM 689 C CA . VAL A 1 88 ? 11.255 1.983 -16.190 1.00 95.44 88 VAL A CA 1
ATOM 690 C C . VAL A 1 88 ? 10.646 0.585 -16.150 1.00 95.44 88 VAL A C 1
ATOM 692 O O . VAL A 1 88 ? 11.283 -0.354 -15.675 1.00 95.44 88 VAL A O 1
ATOM 695 N N . THR A 1 89 ? 9.394 0.469 -16.576 1.00 96.19 89 THR A N 1
ATOM 696 C CA . THR A 1 89 ? 8.561 -0.717 -16.372 1.00 96.19 89 THR A CA 1
ATOM 697 C C . THR A 1 89 ? 8.027 -1.171 -17.723 1.00 96.19 89 THR A C 1
ATOM 699 O O . THR A 1 89 ? 7.051 -0.617 -18.211 1.00 96.19 89 THR A O 1
ATOM 702 N N . ASP A 1 90 ? 8.671 -2.151 -18.347 1.00 95.19 90 ASP A N 1
ATOM 703 C CA . ASP A 1 90 ? 8.105 -2.862 -19.499 1.00 95.19 90 ASP A CA 1
ATOM 704 C C . ASP A 1 90 ? 7.041 -3.885 -19.054 1.00 95.19 90 ASP A C 1
ATOM 706 O O . ASP A 1 90 ? 6.709 -3.974 -17.871 1.00 95.19 90 ASP A O 1
ATOM 710 N N . GLU A 1 91 ? 6.460 -4.617 -20.003 1.00 94.25 91 GLU A N 1
ATOM 711 C CA . GLU A 1 91 ? 5.362 -5.557 -19.738 1.00 94.25 91 GLU A CA 1
ATOM 712 C C . GLU A 1 91 ? 5.773 -6.690 -18.773 1.00 94.25 91 GLU A C 1
ATOM 714 O O . GLU A 1 91 ? 5.100 -6.850 -17.751 1.00 94.25 91 GLU A O 1
ATOM 719 N N . PRO A 1 92 ? 6.915 -7.390 -18.964 1.00 94.56 92 PRO A N 1
ATOM 720 C CA . PRO A 1 92 ? 7.390 -8.365 -17.978 1.00 94.56 92 PRO A CA 1
ATOM 721 C C . PRO A 1 92 ? 7.651 -7.746 -16.598 1.00 94.56 92 PRO A C 1
ATOM 723 O O . PRO A 1 92 ? 7.352 -8.347 -15.562 1.00 94.56 92 PRO A O 1
ATOM 726 N N . THR A 1 93 ? 8.199 -6.527 -16.555 1.00 96.06 93 THR A N 1
ATOM 727 C CA . THR A 1 93 ? 8.456 -5.836 -15.285 1.00 96.06 93 THR A CA 1
ATOM 728 C C . THR A 1 93 ? 7.157 -5.455 -14.577 1.00 96.06 93 THR A C 1
ATOM 730 O O . THR A 1 93 ? 7.106 -5.532 -13.347 1.00 96.06 93 THR A O 1
ATOM 733 N N . LEU A 1 94 ? 6.105 -5.079 -15.315 1.00 95.81 94 LEU A N 1
ATOM 734 C CA . LEU A 1 94 ? 4.778 -4.811 -14.756 1.00 95.81 94 LEU A CA 1
ATOM 735 C C . LEU A 1 94 ? 4.190 -6.069 -14.112 1.00 95.81 94 LEU A C 1
ATOM 737 O O . LEU A 1 94 ? 3.768 -6.003 -12.958 1.00 95.81 94 LEU A O 1
ATOM 741 N N . GLU A 1 95 ? 4.210 -7.200 -14.819 1.00 96.25 95 GLU A N 1
ATOM 742 C CA . GLU A 1 95 ? 3.685 -8.476 -14.317 1.00 96.25 95 GLU A CA 1
ATOM 743 C C . GLU A 1 95 ? 4.358 -8.862 -12.989 1.00 96.25 95 GLU A C 1
ATOM 745 O O . GLU A 1 95 ? 3.704 -9.146 -11.980 1.00 96.25 95 GLU A O 1
ATOM 750 N N . ILE A 1 96 ? 5.689 -8.769 -12.944 1.00 96.56 96 ILE A N 1
ATOM 751 C CA . ILE A 1 96 ? 6.474 -9.060 -11.740 1.00 96.56 96 ILE A CA 1
ATOM 752 C C . ILE A 1 96 ? 6.181 -8.055 -10.626 1.00 96.56 96 ILE A C 1
ATOM 754 O O . ILE A 1 96 ? 6.074 -8.441 -9.457 1.00 96.56 96 ILE A O 1
ATOM 758 N N . ALA A 1 97 ? 6.053 -6.770 -10.961 1.00 96.00 97 ALA A N 1
ATOM 759 C CA . ALA A 1 97 ? 5.727 -5.742 -9.985 1.00 96.00 97 ALA A CA 1
ATOM 760 C C . ALA A 1 97 ? 4.350 -5.987 -9.354 1.00 96.00 97 ALA A C 1
ATOM 762 O O . ALA A 1 97 ? 4.221 -5.900 -8.130 1.00 96.00 97 ALA A O 1
ATOM 763 N N . GLU A 1 98 ? 3.349 -6.341 -10.159 1.00 96.56 98 GLU A N 1
ATOM 764 C CA . GLU A 1 98 ? 1.996 -6.652 -9.705 1.00 96.56 98 GLU A CA 1
ATOM 765 C C . GLU A 1 98 ? 1.974 -7.885 -8.795 1.00 96.56 98 GLU A C 1
ATOM 767 O O . GLU A 1 98 ? 1.404 -7.825 -7.700 1.00 96.56 98 GLU A O 1
ATOM 772 N N . MET A 1 99 ? 2.673 -8.962 -9.170 1.00 97.00 99 MET A N 1
ATOM 773 C CA . MET A 1 99 ? 2.809 -10.154 -8.324 1.00 97.00 99 MET A CA 1
ATOM 774 C C . MET A 1 99 ? 3.505 -9.845 -6.991 1.00 97.00 99 MET A C 1
ATOM 776 O O . MET A 1 99 ? 3.010 -10.216 -5.922 1.00 97.00 99 MET A O 1
ATOM 780 N N . ALA A 1 100 ? 4.639 -9.140 -7.029 1.00 95.94 100 ALA A N 1
ATOM 781 C CA . ALA A 1 100 ? 5.422 -8.815 -5.838 1.00 95.94 100 ALA A CA 1
ATOM 782 C C . ALA A 1 100 ? 4.647 -7.908 -4.869 1.00 95.94 100 ALA A C 1
ATOM 784 O O . ALA A 1 100 ? 4.645 -8.141 -3.656 1.00 95.94 100 ALA A O 1
ATOM 785 N N . LEU A 1 101 ? 3.966 -6.888 -5.399 1.00 96.62 101 LEU A N 1
ATOM 786 C CA . LEU A 1 101 ? 3.140 -5.984 -4.603 1.00 96.62 101 LEU A CA 1
ATOM 787 C C . LEU A 1 101 ? 1.916 -6.700 -4.035 1.00 96.62 101 LEU A C 1
ATOM 789 O O . LEU A 1 101 ? 1.598 -6.485 -2.869 1.00 96.62 101 LEU A O 1
ATOM 793 N N . SER A 1 102 ? 1.269 -7.577 -4.803 1.00 97.06 102 SER A N 1
ATOM 794 C CA . SER A 1 102 ? 0.116 -8.352 -4.331 1.00 97.06 102 SER A CA 1
ATOM 795 C C . SER A 1 102 ? 0.500 -9.335 -3.225 1.00 97.06 102 SER A C 1
ATOM 797 O O . SER A 1 102 ? -0.199 -9.425 -2.217 1.00 97.06 102 SER A O 1
ATOM 799 N N . LYS A 1 103 ? 1.650 -10.012 -3.345 1.00 96.25 103 LYS A N 1
ATOM 800 C CA . LYS A 1 103 ? 2.201 -10.852 -2.270 1.00 96.25 103 LYS A CA 1
ATOM 801 C C . LYS A 1 103 ? 2.415 -10.044 -0.989 1.00 96.25 103 LYS A C 1
ATOM 803 O O . LYS A 1 103 ? 1.894 -10.417 0.059 1.00 96.25 103 LYS A O 1
ATOM 808 N N . LEU A 1 104 ? 3.120 -8.912 -1.083 1.00 94.81 104 LEU A N 1
ATOM 809 C CA . LEU A 1 104 ? 3.365 -8.036 0.066 1.00 94.81 104 LEU A CA 1
ATOM 810 C C . LEU A 1 104 ? 2.056 -7.503 0.669 1.00 94.81 104 LEU A C 1
ATOM 812 O O . LEU A 1 104 ? 1.920 -7.434 1.886 1.00 94.81 104 LEU A O 1
ATOM 816 N N . ASN A 1 105 ? 1.072 -7.167 -0.166 1.00 97.50 105 ASN A N 1
ATOM 817 C CA . ASN A 1 105 ? -0.246 -6.731 0.280 1.00 97.50 105 ASN A CA 1
ATOM 818 C C . ASN A 1 105 ? -0.901 -7.777 1.195 1.00 97.50 105 ASN A C 1
ATOM 820 O O . ASN A 1 105 ? -1.376 -7.437 2.278 1.00 97.50 105 ASN A O 1
ATOM 824 N N . LYS A 1 106 ? -0.872 -9.057 0.799 1.00 97.69 106 LYS A N 1
ATOM 825 C CA . LYS A 1 106 ? -1.445 -10.147 1.601 1.00 97.69 106 LYS A CA 1
ATOM 826 C C . LYS A 1 106 ? -0.628 -10.468 2.852 1.00 97.69 106 LYS A C 1
ATOM 828 O O . LYS A 1 106 ? -1.228 -10.782 3.874 1.00 97.69 106 LYS A O 1
ATOM 833 N N . GLU A 1 107 ? 0.695 -10.313 2.819 1.00 95.31 107 GLU A N 1
ATOM 834 C CA . GLU A 1 107 ? 1.533 -10.406 4.027 1.00 95.31 107 GLU A CA 1
ATOM 835 C C . GLU A 1 107 ? 1.151 -9.339 5.065 1.00 95.31 107 GLU A C 1
ATOM 837 O O . GLU A 1 107 ? 1.043 -9.641 6.253 1.00 95.31 107 GLU A O 1
ATOM 842 N N . LEU A 1 108 ? 0.883 -8.101 4.630 1.00 95.38 108 LEU A N 1
ATOM 843 C CA . LEU A 1 108 ? 0.424 -7.037 5.529 1.00 95.38 108 LEU A CA 1
ATOM 844 C C . LEU A 1 108 ? -0.979 -7.303 6.073 1.00 95.38 108 LEU A C 1
ATOM 846 O O . LEU A 1 108 ? -1.212 -7.065 7.254 1.00 95.38 108 LEU A O 1
ATOM 850 N N . VAL A 1 109 ? -1.892 -7.827 5.247 1.00 97.56 109 VAL A N 1
ATOM 851 C CA . VAL A 1 109 ? -3.220 -8.256 5.717 1.00 97.56 109 VAL A CA 1
ATOM 852 C C . VAL A 1 109 ? -3.077 -9.328 6.795 1.00 97.56 109 VAL A C 1
ATOM 854 O O . VAL A 1 109 ? -3.635 -9.174 7.875 1.00 97.56 109 VAL A O 1
ATOM 857 N N . GLN A 1 110 ? -2.285 -10.375 6.543 1.00 97.19 110 GLN A N 1
ATOM 858 C CA . GLN A 1 110 ? -2.051 -11.450 7.510 1.00 97.19 110 GLN A CA 1
ATOM 859 C C . GLN A 1 110 ? -1.478 -10.916 8.828 1.00 97.19 110 GLN A C 1
ATOM 861 O O . GLN A 1 110 ? -1.908 -11.329 9.906 1.00 97.19 110 GLN A O 1
ATOM 866 N N . LEU A 1 111 ? -0.524 -9.987 8.746 1.00 95.31 111 LEU A N 1
ATOM 867 C CA . LEU A 1 111 ? 0.073 -9.382 9.927 1.00 95.31 111 LEU A CA 1
ATOM 868 C C . LEU A 1 111 ? -0.956 -8.541 10.696 1.00 95.31 111 LEU A C 1
ATOM 870 O O . LEU A 1 111 ? -1.076 -8.718 11.901 1.00 95.31 111 LEU A O 1
ATOM 874 N N . MET A 1 112 ? -1.760 -7.713 10.026 1.00 95.88 112 MET A N 1
ATOM 875 C CA . MET A 1 112 ? -2.827 -6.930 10.670 1.00 95.88 112 MET A CA 1
ATOM 876 C C . MET A 1 112 ? -3.875 -7.817 11.361 1.00 95.88 112 MET A C 1
ATOM 878 O O . MET A 1 112 ? -4.241 -7.559 12.511 1.00 95.88 112 MET A O 1
ATOM 882 N N . GLU A 1 113 ? -4.293 -8.908 10.713 1.00 96.50 113 GLU A N 1
ATOM 883 C CA . GLU A 1 113 ? -5.202 -9.901 11.304 1.00 96.50 113 GLU A CA 1
ATOM 884 C C . GLU A 1 113 ? -4.599 -10.549 12.560 1.00 96.50 113 GLU A C 1
ATOM 886 O O . GLU A 1 113 ? -5.299 -10.743 13.554 1.00 96.50 113 GLU A O 1
ATOM 891 N N . SER A 1 114 ? -3.282 -10.801 12.585 1.00 95.62 114 SER A N 1
ATOM 892 C CA . SER A 1 114 ? -2.605 -11.344 13.776 1.00 95.62 114 SER A CA 1
ATOM 893 C C . SER A 1 114 ? -2.630 -10.403 14.994 1.00 95.62 114 SER A C 1
ATOM 895 O O . SER A 1 114 ? -2.491 -10.862 16.126 1.00 95.62 114 SER A O 1
ATOM 897 N N . PHE A 1 115 ? -2.874 -9.104 14.778 1.00 95.19 115 PHE A N 1
ATOM 898 C CA . PHE A 1 115 ? -3.087 -8.100 15.829 1.00 95.19 115 PHE A CA 1
ATOM 899 C C . PHE A 1 115 ? -4.576 -7.835 16.122 1.00 95.19 115 PHE A C 1
ATOM 901 O O . PHE A 1 115 ? -4.911 -6.936 16.903 1.00 95.19 115 PHE A O 1
ATOM 908 N N . GLY A 1 116 ? -5.478 -8.621 15.523 1.00 94.56 116 GLY A N 1
ATOM 909 C CA . GLY A 1 116 ? -6.924 -8.507 15.697 1.00 94.56 116 GLY A CA 1
ATOM 910 C C . GLY A 1 116 ? -7.561 -7.369 14.898 1.00 94.56 116 GLY A C 1
ATOM 911 O O . GLY A 1 116 ? -8.662 -6.935 15.240 1.00 94.56 116 GLY A O 1
ATOM 912 N N . VAL A 1 117 ? -6.887 -6.856 13.862 1.00 96.75 117 VAL A N 1
ATOM 913 C CA . VAL A 1 117 ? -7.428 -5.802 12.995 1.00 96.75 117 VAL A CA 1
ATOM 914 C C . VAL A 1 117 ? -7.981 -6.412 11.715 1.00 96.75 117 VAL A C 1
ATOM 916 O O . VAL A 1 117 ? -7.220 -6.809 10.831 1.00 96.75 117 VAL A O 1
ATOM 919 N N . LYS A 1 118 ? -9.312 -6.397 11.587 1.00 97.69 118 LYS A N 1
ATOM 920 C CA . LYS A 1 118 ? -10.003 -6.818 10.364 1.00 97.69 118 LYS A CA 1
ATOM 921 C C . LYS A 1 118 ? -9.544 -5.978 9.182 1.00 97.69 118 LYS A C 1
ATOM 923 O O . LYS A 1 118 ? -9.765 -4.764 9.174 1.00 97.69 118 LYS A O 1
ATOM 928 N N . SER A 1 119 ? -8.932 -6.612 8.190 1.00 98.06 119 SER A N 1
ATOM 929 C CA . SER A 1 119 ? -8.284 -5.906 7.085 1.00 98.06 119 SER A CA 1
ATOM 930 C C . SER A 1 119 ? -8.566 -6.557 5.737 1.00 98.06 119 SER A C 1
ATOM 932 O O . SER A 1 119 ? -8.630 -7.777 5.614 1.00 98.06 119 SER A O 1
ATOM 934 N N . VAL A 1 120 ? -8.692 -5.739 4.691 1.00 98.62 120 VAL A N 1
ATOM 935 C CA . VAL A 1 120 ? -8.835 -6.224 3.311 1.00 98.62 120 VAL A CA 1
ATOM 936 C C . VAL A 1 120 ? -7.790 -5.564 2.431 1.00 98.62 120 VAL A C 1
ATOM 938 O O . VAL A 1 120 ? -7.646 -4.343 2.389 1.00 98.62 120 VAL A O 1
ATOM 941 N N . GLY A 1 121 ? -7.050 -6.412 1.727 1.00 98.50 121 GLY A N 1
ATOM 942 C CA . GLY A 1 121 ? -6.032 -6.002 0.779 1.00 98.50 121 GLY A CA 1
ATOM 943 C C . GLY A 1 121 ? -6.606 -5.814 -0.621 1.00 98.50 121 GLY A C 1
ATOM 944 O O . GLY A 1 121 ? -7.084 -6.799 -1.191 1.00 98.50 121 GLY A O 1
ATOM 945 N N . ILE A 1 122 ? -6.532 -4.595 -1.156 1.00 98.62 122 ILE A N 1
ATOM 946 C CA . ILE A 1 122 ? -7.010 -4.210 -2.493 1.00 98.62 122 ILE A CA 1
ATOM 947 C C . ILE A 1 122 ? -5.900 -3.524 -3.301 1.00 98.62 122 ILE A C 1
ATOM 949 O O . ILE A 1 122 ? -4.873 -3.103 -2.767 1.00 98.62 122 ILE A O 1
ATOM 953 N N . SER A 1 123 ? -6.136 -3.373 -4.592 1.00 98.25 123 SER A N 1
ATOM 954 C CA . SER A 1 123 ? -5.370 -2.573 -5.539 1.00 98.25 123 SER A CA 1
ATOM 955 C C . SER A 1 123 ? -6.230 -1.433 -6.090 1.00 98.25 123 SER A C 1
ATOM 957 O O . SER A 1 123 ? -7.424 -1.328 -5.811 1.00 98.25 123 SER A O 1
ATOM 959 N N . GLY A 1 124 ? -5.638 -0.586 -6.928 1.00 97.31 124 GLY A N 1
ATOM 960 C CA . GLY A 1 124 ? -6.386 0.380 -7.726 1.00 97.31 124 GLY A CA 1
ATOM 961 C C . GLY A 1 124 ? -7.272 -0.247 -8.809 1.00 97.31 124 GLY A C 1
ATOM 962 O O . GLY A 1 124 ? -8.184 0.425 -9.291 1.00 97.31 124 GLY A O 1
ATOM 963 N N . LYS A 1 125 ? -7.042 -1.516 -9.175 1.00 96.75 125 LYS A N 1
ATOM 964 C CA . LYS A 1 125 ? -7.882 -2.252 -10.131 1.00 96.75 125 LYS A CA 1
ATOM 965 C C . LYS A 1 125 ? -9.210 -2.686 -9.517 1.00 96.75 125 LYS A C 1
ATOM 967 O O . LYS A 1 125 ? -10.229 -2.684 -10.207 1.00 96.75 125 LYS A O 1
ATOM 972 N N . ASP A 1 126 ? -9.224 -2.996 -8.224 1.00 98.06 126 ASP A N 1
ATOM 973 C CA . ASP A 1 126 ? -10.428 -3.435 -7.520 1.00 98.06 126 ASP A CA 1
ATOM 974 C C . ASP A 1 126 ? -11.486 -2.329 -7.529 1.00 98.06 126 ASP A C 1
ATOM 976 O O . ASP A 1 126 ? -11.234 -1.201 -7.097 1.00 98.06 126 ASP A O 1
ATOM 980 N N . ALA A 1 127 ? -12.657 -2.643 -8.092 1.00 96.75 127 ALA A N 1
ATOM 981 C CA . ALA A 1 127 ? -13.747 -1.696 -8.354 1.00 96.75 127 ALA A CA 1
ATOM 982 C C . ALA A 1 127 ? -13.328 -0.417 -9.116 1.00 96.75 127 ALA A C 1
ATOM 984 O O . ALA A 1 127 ? -14.026 0.589 -9.066 1.00 96.75 127 ALA A O 1
ATOM 985 N N . GLY A 1 128 ? -12.189 -0.430 -9.820 1.00 95.88 128 GLY A N 1
ATOM 986 C CA . GLY A 1 128 ? -11.653 0.759 -10.479 1.00 95.88 128 GLY A CA 1
ATOM 987 C C . GLY A 1 128 ? -11.271 1.899 -9.535 1.00 95.88 128 GLY A C 1
ATOM 988 O O . GLY A 1 128 ? -11.323 3.056 -9.953 1.00 95.88 128 GLY A O 1
ATOM 989 N N . THR A 1 129 ? -10.861 1.570 -8.305 1.00 97.75 129 THR A N 1
ATOM 990 C CA . THR A 1 129 ? -10.497 2.525 -7.244 1.00 97.75 129 THR A CA 1
ATOM 991 C C . THR A 1 129 ? -9.480 3.579 -7.701 1.00 97.75 129 THR A C 1
ATOM 993 O O . THR A 1 129 ? -9.594 4.737 -7.309 1.00 97.75 129 THR A O 1
ATOM 996 N N . ILE A 1 130 ? -8.487 3.228 -8.532 1.00 97.94 130 ILE A N 1
ATOM 997 C CA . ILE A 1 130 ? -7.476 4.178 -9.033 1.00 97.94 130 ILE A CA 1
ATOM 998 C C . ILE A 1 130 ? -7.370 4.075 -10.552 1.00 97.94 130 ILE A C 1
ATOM 1000 O O . ILE A 1 130 ? -6.851 3.090 -11.083 1.00 97.94 130 ILE A O 1
ATOM 1004 N N . LYS A 1 131 ? -7.796 5.135 -11.243 1.00 97.62 131 LYS A N 1
ATOM 1005 C CA . LYS A 1 131 ? -7.629 5.282 -12.690 1.00 97.62 131 LYS A CA 1
ATOM 1006 C C . LYS A 1 131 ? -6.329 5.988 -13.019 1.00 97.62 131 LYS A C 1
ATOM 1008 O O . LYS A 1 131 ? -6.013 7.013 -12.406 1.00 97.62 131 LYS A O 1
ATOM 1013 N N . VAL A 1 132 ? -5.588 5.462 -13.989 1.00 97.50 132 VAL A N 1
ATOM 1014 C CA . VAL A 1 132 ? -4.280 6.000 -14.379 1.00 97.50 132 VAL A CA 1
ATOM 1015 C C . VAL A 1 132 ? -4.162 6.212 -15.883 1.00 97.50 132 VAL A C 1
ATOM 1017 O O . VAL A 1 132 ? -4.812 5.546 -16.675 1.00 97.50 132 VAL A O 1
ATOM 1020 N N . SER A 1 133 ? -3.299 7.141 -16.274 1.00 96.00 133 SER A N 1
ATOM 1021 C CA . SER A 1 133 ? -2.779 7.270 -17.637 1.00 96.00 133 SER A CA 1
ATOM 1022 C C . SER A 1 133 ? -1.281 6.992 -17.648 1.00 96.00 133 SER A C 1
ATOM 1024 O O . SER A 1 133 ? -0.627 7.013 -16.600 1.00 96.00 133 SER A O 1
ATOM 1026 N N . LYS A 1 134 ? -0.717 6.748 -18.833 1.00 94.75 134 LYS A N 1
ATOM 1027 C CA . LYS A 1 134 ? 0.729 6.592 -18.992 1.00 94.75 134 LYS A CA 1
ATOM 1028 C C . LYS A 1 134 ? 1.466 7.855 -18.540 1.00 94.75 134 LYS A C 1
ATOM 1030 O O . LYS A 1 134 ? 1.078 8.977 -18.872 1.00 94.75 134 LYS A O 1
ATOM 1035 N N . ARG A 1 135 ? 2.548 7.672 -17.787 1.00 94.19 135 ARG A N 1
ATOM 1036 C CA . ARG A 1 135 ? 3.414 8.741 -17.293 1.00 94.19 135 ARG A CA 1
ATOM 1037 C C . ARG A 1 135 ? 4.741 8.747 -18.039 1.00 94.19 135 ARG A C 1
ATOM 1039 O O . ARG A 1 135 ? 5.435 7.739 -18.098 1.00 94.19 135 ARG A O 1
ATOM 1046 N N . TYR A 1 136 ? 5.124 9.935 -18.484 1.00 92.12 136 TYR A N 1
ATOM 1047 C CA . TYR A 1 136 ? 6.446 10.233 -19.023 1.00 92.12 136 TYR A CA 1
ATOM 1048 C C . TYR A 1 136 ? 7.291 10.970 -17.976 1.00 92.12 136 TYR A C 1
ATOM 1050 O O . TYR A 1 136 ? 6.748 11.614 -17.069 1.00 92.12 136 TYR A O 1
ATOM 1058 N N . SER A 1 137 ? 8.614 10.885 -18.104 1.00 91.56 137 SER A N 1
ATOM 1059 C CA . SER A 1 137 ? 9.564 11.720 -17.358 1.00 91.56 137 SER A CA 1
ATOM 1060 C C . SER A 1 137 ? 10.324 12.603 -18.337 1.00 91.56 137 SER A C 1
ATOM 1062 O O . SER A 1 137 ? 11.178 12.093 -19.053 1.00 91.56 137 SER A O 1
ATOM 1064 N N . ASP A 1 138 ? 10.006 13.899 -18.377 1.00 86.38 138 ASP A N 1
ATOM 1065 C CA . ASP A 1 138 ? 10.658 14.890 -19.251 1.00 86.38 138 ASP A CA 1
ATOM 1066 C C . ASP A 1 138 ? 10.749 14.469 -20.737 1.00 86.38 138 ASP A C 1
ATOM 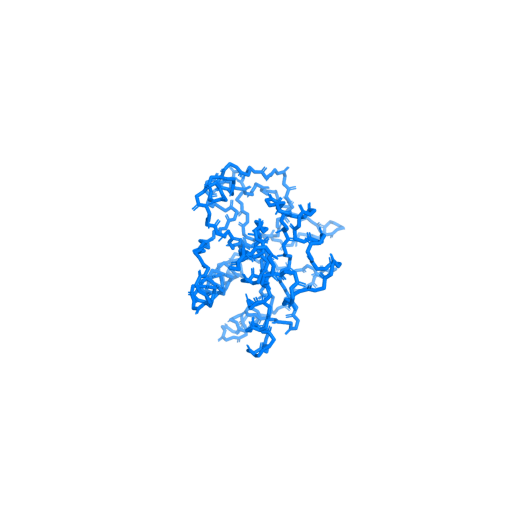1068 O O . ASP A 1 138 ? 11.726 14.799 -21.388 1.00 86.38 138 ASP A O 1
ATOM 1072 N N . GLU A 1 139 ? 9.759 13.726 -21.260 1.00 89.25 139 GLU A N 1
ATOM 1073 C CA . GLU A 1 139 ? 9.691 13.082 -22.605 1.00 89.25 139 GLU A CA 1
ATOM 1074 C C . GLU A 1 139 ? 10.189 11.630 -22.697 1.00 89.25 139 GLU A C 1
ATOM 1076 O O . GLU A 1 139 ? 9.905 10.940 -23.675 1.00 89.25 139 GLU A O 1
ATOM 1081 N N . THR A 1 140 ? 10.833 11.097 -21.660 1.00 92.12 140 THR A N 1
ATOM 1082 C CA . THR A 1 140 ? 11.205 9.675 -21.628 1.00 92.12 140 THR A CA 1
ATOM 1083 C C . THR A 1 140 ? 9.976 8.804 -21.365 1.00 92.12 140 THR A C 1
ATOM 1085 O O . THR A 1 140 ? 9.299 8.975 -20.344 1.00 92.12 140 THR A O 1
ATOM 1088 N N . ASP A 1 141 ? 9.704 7.850 -22.263 1.00 94.25 141 ASP A N 1
ATOM 1089 C CA . ASP A 1 141 ? 8.715 6.792 -22.037 1.00 94.25 141 ASP A CA 1
ATOM 1090 C C . ASP A 1 141 ? 9.233 5.830 -20.962 1.00 94.25 141 ASP A C 1
ATOM 1092 O O . ASP A 1 141 ? 10.299 5.226 -21.092 1.00 94.25 141 ASP A O 1
ATOM 1096 N N . LEU A 1 142 ? 8.473 5.704 -19.877 1.00 95.31 142 LEU A N 1
ATOM 1097 C CA . LEU A 1 142 ? 8.801 4.827 -18.757 1.00 95.31 142 LEU A CA 1
ATOM 1098 C C . LEU A 1 142 ? 8.123 3.453 -18.869 1.00 95.31 142 LEU A C 1
ATOM 1100 O O . LEU A 1 142 ? 8.238 2.647 -17.945 1.00 95.31 142 LEU A O 1
ATOM 1104 N N . GLY A 1 143 ? 7.395 3.194 -19.955 1.00 95.38 143 GLY A N 1
ATOM 1105 C CA . GLY A 1 143 ? 6.538 2.027 -20.119 1.00 95.38 143 GLY A CA 1
ATOM 1106 C C . GLY A 1 143 ? 5.268 2.149 -19.274 1.00 95.38 143 GLY A C 1
ATOM 1107 O O . GLY A 1 143 ? 4.582 3.169 -19.301 1.00 95.38 143 GLY A O 1
ATOM 1108 N N . TYR A 1 144 ? 4.943 1.122 -18.501 1.00 96.12 144 TYR A N 1
ATOM 1109 C CA . TYR A 1 144 ? 3.715 0.997 -17.712 1.00 96.12 144 TYR A CA 1
ATOM 1110 C C . TYR A 1 144 ? 3.746 1.765 -16.378 1.00 96.12 144 TYR A C 1
ATOM 1112 O O . TYR A 1 144 ? 3.187 1.330 -15.370 1.00 96.12 144 TYR A O 1
ATOM 1120 N N . VAL A 1 145 ? 4.397 2.930 -16.340 1.00 96.44 145 VAL A N 1
ATOM 1121 C CA . VAL A 1 145 ? 4.339 3.822 -15.174 1.00 96.44 145 VAL A CA 1
ATOM 1122 C C . VAL A 1 145 ? 3.086 4.683 -15.263 1.00 96.44 145 VAL A C 1
ATOM 1124 O O . VAL A 1 145 ? 2.875 5.388 -16.245 1.00 96.44 145 VAL A O 1
ATOM 1127 N N . GLY A 1 146 ? 2.265 4.650 -14.214 1.00 95.62 146 GLY A N 1
ATOM 1128 C CA . GLY A 1 146 ? 1.008 5.391 -14.154 1.00 95.62 146 GLY A CA 1
ATOM 1129 C C . GLY A 1 146 ? 1.131 6.801 -13.564 1.00 95.62 146 GLY A C 1
ATOM 1130 O O . GLY A 1 146 ? 1.884 7.049 -12.617 1.00 95.62 146 GLY A O 1
ATOM 1131 N N . LYS A 1 147 ? 0.320 7.724 -14.081 1.00 95.94 147 LYS A N 1
ATOM 1132 C CA . LYS A 1 147 ? -0.080 8.981 -13.439 1.00 95.94 147 LYS A CA 1
ATOM 1133 C C . LYS A 1 147 ? -1.545 8.846 -13.033 1.00 95.94 147 LYS A C 1
ATOM 1135 O O . LYS A 1 147 ? -2.365 8.448 -13.849 1.00 95.94 147 LYS A O 1
ATOM 1140 N N . ILE A 1 148 ? -1.870 9.165 -11.783 1.00 97.12 148 ILE A N 1
ATOM 1141 C CA . ILE A 1 148 ? -3.249 9.094 -11.284 1.00 97.12 148 ILE A CA 1
ATOM 1142 C C . ILE A 1 148 ? -4.097 10.157 -11.989 1.00 97.12 148 ILE A C 1
ATOM 1144 O O . ILE A 1 148 ? -3.748 11.338 -11.963 1.00 97.12 148 ILE A O 1
ATOM 1148 N N . ASN A 1 149 ? -5.208 9.721 -12.579 1.00 96.69 149 ASN A N 1
ATOM 1149 C CA . ASN A 1 149 ? -6.219 10.579 -13.194 1.00 96.69 149 ASN A CA 1
ATOM 1150 C C . ASN A 1 149 ? -7.383 10.814 -12.227 1.00 96.69 149 ASN A C 1
ATOM 1152 O O . ASN A 1 149 ? -7.825 11.944 -12.050 1.00 96.69 149 ASN A O 1
ATOM 1156 N N . ASN A 1 150 ? -7.869 9.739 -11.599 1.00 97.38 150 ASN A N 1
ATOM 1157 C CA . ASN A 1 150 ? -9.035 9.751 -10.719 1.00 97.38 150 ASN A CA 1
ATOM 1158 C C . ASN A 1 150 ? -8.884 8.696 -9.614 1.00 97.38 150 ASN A C 1
ATOM 1160 O O . ASN A 1 150 ? -8.322 7.624 -9.853 1.00 97.38 150 ASN A O 1
ATOM 1164 N N . VAL A 1 151 ? -9.443 8.975 -8.435 1.00 97.94 151 VAL A N 1
ATOM 1165 C CA . VAL A 1 151 ? -9.618 7.997 -7.354 1.00 97.94 151 VAL A CA 1
ATOM 1166 C C . VAL A 1 151 ? -11.104 7.896 -7.005 1.00 97.94 151 VAL A C 1
ATOM 1168 O O . VAL A 1 151 ? -11.686 8.873 -6.539 1.00 97.94 151 VAL A O 1
ATOM 1171 N N . ASP A 1 152 ? -11.708 6.727 -7.227 1.00 97.88 152 ASP A N 1
ATOM 1172 C CA . ASP A 1 152 ? -13.048 6.406 -6.722 1.00 97.88 152 ASP A CA 1
ATOM 1173 C C . ASP A 1 152 ? -12.898 5.746 -5.349 1.00 97.88 152 ASP A C 1
ATOM 1175 O O . ASP A 1 152 ? -12.359 4.648 -5.217 1.00 97.88 152 ASP A O 1
ATOM 1179 N N . ASN A 1 153 ? -13.340 6.439 -4.302 1.00 97.88 153 ASN A N 1
ATOM 1180 C CA . ASN A 1 153 ? -13.190 5.973 -2.928 1.00 97.88 153 ASN A CA 1
ATOM 1181 C C . ASN A 1 153 ? -14.384 5.147 -2.423 1.00 97.88 153 ASN A C 1
ATOM 1183 O O . ASN A 1 153 ? -14.377 4.757 -1.256 1.00 97.88 153 ASN A O 1
ATOM 1187 N N . SER A 1 154 ? -15.375 4.836 -3.265 1.00 98.56 154 SER A N 1
ATOM 1188 C CA . SER A 1 154 ? -16.611 4.158 -2.846 1.00 98.56 154 SER A CA 1
ATOM 1189 C C . SER A 1 154 ? -16.336 2.812 -2.168 1.00 98.56 154 SER A C 1
ATOM 1191 O O . SER A 1 154 ? -16.876 2.530 -1.097 1.00 98.56 154 SER A O 1
ATOM 1193 N N . LEU A 1 155 ? -15.428 2.003 -2.732 1.00 98.50 155 LEU A N 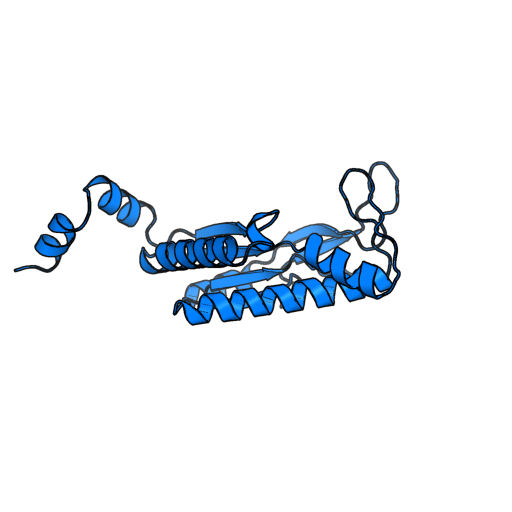1
ATOM 1194 C CA . LEU A 1 155 ? -15.000 0.738 -2.125 1.00 98.50 155 LEU A CA 1
ATOM 1195 C C . LEU A 1 155 ? -14.288 0.961 -0.779 1.00 98.50 155 LEU A C 1
ATOM 1197 O O . LEU A 1 155 ? -14.557 0.257 0.192 1.00 98.50 155 LEU A O 1
ATOM 1201 N N . ILE A 1 156 ? -13.403 1.957 -0.703 1.00 98.62 156 ILE A N 1
ATOM 1202 C CA . ILE A 1 156 ? -12.651 2.291 0.517 1.00 98.62 156 ILE A CA 1
ATOM 1203 C C . ILE A 1 156 ? -13.617 2.696 1.637 1.00 98.62 156 ILE A C 1
ATOM 1205 O O . ILE A 1 156 ? -13.507 2.199 2.758 1.00 98.62 156 ILE A O 1
ATOM 1209 N N . MET A 1 157 ? -14.583 3.565 1.333 1.00 98.50 157 MET A N 1
ATOM 1210 C CA . MET A 1 157 ? -15.574 4.036 2.300 1.00 98.50 157 MET A CA 1
ATOM 1211 C C . MET A 1 157 ? -16.483 2.900 2.772 1.00 98.50 157 MET A C 1
ATOM 1213 O O . MET A 1 157 ? -16.686 2.760 3.976 1.00 98.50 157 MET A O 1
ATOM 1217 N N . MET A 1 158 ? -16.929 2.024 1.864 1.00 98.50 158 MET A N 1
ATOM 1218 C CA . MET A 1 158 ? -17.712 0.832 2.212 1.00 98.50 158 MET A CA 1
ATOM 1219 C C . MET A 1 158 ? -16.972 -0.075 3.208 1.00 98.50 158 MET A C 1
ATOM 1221 O O . MET A 1 158 ? -17.565 -0.543 4.182 1.00 98.50 158 MET A O 1
ATOM 1225 N N . LEU A 1 159 ? -15.674 -0.316 2.997 1.00 98.56 159 LEU A N 1
ATOM 1226 C CA . LEU A 1 159 ? -14.862 -1.113 3.921 1.00 98.56 159 LEU A CA 1
ATOM 1227 C C . LEU A 1 159 ? -14.761 -0.437 5.296 1.00 98.56 159 LEU A C 1
ATOM 1229 O O . LEU A 1 159 ? -15.000 -1.081 6.319 1.00 98.56 159 LEU A O 1
ATOM 1233 N N . LEU A 1 160 ? -14.489 0.871 5.326 1.00 98.19 160 LEU A N 1
ATOM 1234 C CA . LEU A 1 160 ? -14.390 1.634 6.572 1.00 98.19 160 LEU A CA 1
ATOM 1235 C C . LEU A 1 160 ? -15.709 1.695 7.354 1.00 98.19 160 LEU A C 1
ATOM 1237 O O . LEU A 1 160 ? -15.688 1.679 8.585 1.00 98.19 160 LEU A O 1
ATOM 1241 N N . GLU A 1 161 ? -16.853 1.757 6.672 1.00 97.38 161 GLU A N 1
ATOM 1242 C CA . GLU A 1 161 ? -18.183 1.680 7.293 1.00 97.38 161 GLU A CA 1
ATOM 1243 C C . GLU A 1 161 ? -18.439 0.326 7.962 1.00 97.38 161 GLU A C 1
ATOM 1245 O O . GLU A 1 161 ? -19.139 0.256 8.972 1.00 97.38 161 GLU A O 1
ATOM 1250 N N . LYS A 1 162 ? -17.848 -0.750 7.433 1.00 97.88 162 LYS A N 1
ATOM 1251 C CA . LYS A 1 162 ? -17.894 -2.098 8.023 1.00 97.88 162 LYS A CA 1
ATOM 1252 C C . LYS A 1 162 ? -16.793 -2.354 9.048 1.00 97.88 162 LYS A C 1
ATOM 1254 O O . LYS A 1 162 ? -16.599 -3.496 9.457 1.00 97.88 162 LYS A O 1
ATOM 1259 N N . ASP A 1 163 ? -16.103 -1.299 9.473 1.00 96.56 163 ASP A N 1
ATOM 1260 C CA . ASP A 1 163 ? -14.986 -1.352 10.412 1.00 96.56 163 ASP A CA 1
ATOM 1261 C C . ASP A 1 163 ? -13.784 -2.175 9.899 1.00 96.56 163 ASP A C 1
ATOM 1263 O O . ASP A 1 163 ? -12.935 -2.600 10.680 1.00 96.56 163 ASP A O 1
ATOM 1267 N N . ILE A 1 164 ? -13.658 -2.347 8.580 1.00 98.38 164 ILE A N 1
ATOM 1268 C CA . ILE A 1 164 ? -12.561 -3.071 7.925 1.00 98.38 164 ILE A CA 1
ATOM 1269 C C . ILE A 1 164 ? -11.496 -2.073 7.459 1.00 98.38 164 ILE A C 1
ATOM 1271 O O . ILE A 1 164 ? -11.807 -1.101 6.773 1.00 98.38 164 ILE A O 1
ATOM 1275 N N . THR A 1 165 ? -10.231 -2.320 7.801 1.00 98.44 165 THR A N 1
ATOM 1276 C CA . THR A 1 165 ? -9.088 -1.489 7.395 1.00 98.44 165 THR A CA 1
ATOM 1277 C C . THR A 1 165 ? -8.613 -1.842 5.975 1.00 98.44 165 THR A C 1
ATOM 1279 O O . THR A 1 165 ? -8.176 -2.972 5.737 1.00 98.44 165 THR A O 1
ATOM 1282 N N . PRO A 1 166 ? -8.652 -0.901 5.010 1.00 98.62 166 PRO A N 1
ATOM 1283 C CA . PRO A 1 166 ? -8.144 -1.134 3.662 1.00 98.62 166 PRO A CA 1
ATOM 1284 C C . PRO A 1 166 ? -6.613 -1.070 3.622 1.00 98.62 166 PRO A C 1
ATOM 1286 O O . PRO A 1 166 ? -6.007 -0.118 4.124 1.00 98.62 166 PRO A O 1
ATOM 1289 N N . ILE A 1 167 ? -5.993 -2.052 2.965 1.00 98.44 167 ILE A N 1
ATOM 1290 C CA . ILE A 1 167 ? -4.560 -2.070 2.651 1.00 98.44 167 ILE A CA 1
ATOM 1291 C C . ILE A 1 167 ? -4.410 -2.037 1.132 1.00 98.44 167 ILE A C 1
ATOM 1293 O O . ILE A 1 167 ? -4.729 -3.000 0.442 1.00 98.44 167 ILE A O 1
ATOM 1297 N N . ILE A 1 168 ? -3.928 -0.921 0.600 1.00 98.56 168 ILE A N 1
ATOM 1298 C CA . ILE A 1 168 ? -3.963 -0.597 -0.824 1.00 98.56 168 ILE A CA 1
ATOM 1299 C C . ILE A 1 168 ? -2.565 -0.761 -1.427 1.00 98.56 168 ILE A C 1
ATOM 1301 O O . ILE A 1 168 ? -1.606 -0.115 -0.981 1.00 98.56 168 ILE A O 1
ATOM 1305 N N . CYS A 1 169 ? -2.447 -1.611 -2.447 1.00 96.44 169 CYS A N 1
ATOM 1306 C CA . CYS A 1 169 ? -1.253 -1.703 -3.283 1.00 96.44 169 CYS A CA 1
ATOM 1307 C C . CYS A 1 169 ? -1.345 -0.725 -4.478 1.00 96.44 169 CYS A C 1
ATOM 1309 O O . CYS A 1 169 ? -2.434 -0.481 -5.003 1.00 96.44 169 CYS A O 1
ATOM 1311 N N . PRO A 1 170 ? -0.224 -0.132 -4.928 1.00 95.44 170 PRO A N 1
ATOM 1312 C CA . PRO A 1 170 ? -0.232 0.990 -5.865 1.00 95.44 170 PRO A CA 1
ATOM 1313 C C . PRO A 1 170 ? -0.236 0.529 -7.335 1.00 95.44 170 PRO A C 1
ATOM 1315 O O . PRO A 1 170 ? 0.598 0.972 -8.122 1.00 95.44 170 PRO A O 1
ATOM 1318 N N . ILE A 1 171 ? -1.155 -0.369 -7.700 1.00 97.06 171 ILE A N 1
ATOM 1319 C CA . ILE A 1 171 ? -1.392 -0.797 -9.087 1.00 97.06 171 ILE A CA 1
ATOM 1320 C C . ILE A 1 171 ? -2.710 -0.190 -9.561 1.00 97.06 171 ILE A C 1
ATOM 1322 O O . ILE A 1 171 ? -3.766 -0.508 -9.018 1.00 97.06 171 ILE A O 1
ATOM 1326 N N . GLY A 1 172 ? -2.629 0.722 -10.528 1.00 96.50 172 GLY A N 1
ATOM 1327 C CA . GLY A 1 172 ? -3.780 1.400 -11.115 1.00 96.50 172 GLY A CA 1
ATOM 1328 C C . GLY A 1 172 ? -4.352 0.670 -12.324 1.00 96.50 172 GLY A C 1
ATOM 1329 O O . GLY A 1 172 ? -3.821 -0.343 -12.777 1.00 96.50 172 GLY A O 1
ATOM 1330 N N . LEU A 1 173 ? -5.442 1.223 -12.834 1.00 95.62 173 LEU A N 1
ATOM 1331 C CA . LEU A 1 173 ? -6.230 0.669 -13.919 1.00 95.62 173 LEU A CA 1
ATOM 1332 C C . LEU A 1 173 ? -6.394 1.750 -15.005 1.00 95.62 173 LEU A C 1
ATOM 1334 O O . LEU A 1 173 ? -6.853 2.846 -14.684 1.00 95.62 173 LEU A O 1
ATOM 1338 N N . ASP A 1 174 ? -5.945 1.508 -16.238 1.00 93.94 174 ASP A N 1
ATOM 1339 C CA . ASP A 1 174 ? -6.008 2.516 -17.312 1.00 93.94 174 ASP A CA 1
ATOM 1340 C C . ASP A 1 174 ? -7.372 2.522 -18.032 1.00 93.94 174 ASP A C 1
ATOM 1342 O O . ASP A 1 174 ? -8.364 2.095 -17.453 1.00 93.94 174 ASP A O 1
ATOM 1346 N N . GLU A 1 175 ? -7.488 3.091 -19.232 1.00 87.69 175 GLU A N 1
ATOM 1347 C CA . GLU A 1 175 ? -8.750 3.075 -19.994 1.00 87.69 175 GLU A CA 1
ATOM 1348 C C . GLU A 1 175 ? -8.832 1.927 -21.013 1.00 87.69 175 GLU A C 1
ATOM 1350 O O . GLU A 1 175 ? -9.911 1.680 -21.550 1.00 87.69 175 GLU A O 1
ATOM 1355 N N . ASN A 1 176 ? -7.723 1.224 -21.271 1.00 78.25 176 ASN A N 1
ATOM 1356 C CA . ASN A 1 176 ? -7.589 0.293 -22.393 1.00 78.25 176 ASN A CA 1
ATOM 1357 C C . ASN A 1 176 ? -7.594 -1.195 -22.004 1.00 78.25 176 ASN A C 1
ATOM 1359 O O . ASN A 1 176 ? -7.635 -2.001 -22.925 1.00 78.25 176 ASN A O 1
ATOM 1363 N N . TYR A 1 177 ? -7.567 -1.529 -20.706 1.00 58.12 177 TYR A N 1
ATOM 1364 C CA . TYR A 1 177 ? -7.628 -2.888 -20.116 1.00 58.12 177 TYR A CA 1
ATOM 1365 C C . TYR A 1 177 ? -6.978 -4.020 -20.910 1.00 58.12 177 TYR A C 1
ATOM 1367 O O . TYR A 1 177 ? -7.670 -4.659 -21.735 1.00 58.12 177 TYR A O 1
#

pLDDT: mean 91.44, std 9.73, range [52.59, 98.62]

Organism: NCBI:txid1076179

Foldseek 3Di:
DDPVVVVPVPDPPVVVVVLVVQAAAEDEAEAEDPCLVDPVSLLVVLVVVLVCLVSRYAYAYEYEQVPLLVVQCVVVVHDFDDDPNHTLAAPVSLVSRVVSLQVSQVVSCVSNVVSVAAEDEEECVVVVQWEWDFDDDVNHRSHPDTDTDDGDCPVVVVCVVVSYHYHYYYDGDYPPD

Sequence (177 aa):
MEIESLINQAMKPEELQFIKEYQNKIVVVKYGGSAMTDENIKKNVVEDLALLKKAGLKPIVVHGGGKEINKWLSRLGIENKFVNGLRVTDEPTLEIAEMALSKLNKELVQLMESFGVKSVGISGKDAGTIKVSKRYSDETDLGYVGKINNVDNSLIMMLLEKDITPIICPIGLDENY

InterPro domains:
  IPR001048 Aspartate/glutamate/uridylate kinase [PF00696] (25-174)
  IPR004662 Acetylglutamate kinase family [TIGR00761] (27-175)
  IPR036393 Acetylglutamate kinase-like superfamily [G3DSA:3.40.1160.10] (9-177)
  IPR036393 Acetylglutamate kinase-like superfamily [SSF53633] (14-174)